Protein AF-A0A434UYD9-F1 (afdb_monomer)

Nearest PDB structures (foldseek):
  7bg0-assembly2_D  TM=5.985E-01  e=5.972E-02  Escherichia coli K-12
  5xpj-assembly2_B  TM=7.649E-01  e=5.458E-01  Pseudomonas bharatica CSV86
  1a7l-assembly1_A  TM=6.106E-01  e=3.979E-01  synthetic construct
  4b3n-assembly2_B  TM=6.228E-01  e=6.598E-01  Escherichia coli BL21
  5vaw-assembly1_A  TM=4.909E-01  e=5.458E-01  Escherichia coli

Radius of gyration: 17.02 Å; Cα contacts (8 Å, |Δi|>4): 155; chains: 1; bounding box: 36×31×44 Å

Solvent-accessible surface area (backbone atoms only — not comparable to full-atom values): 7542 Å² total; per-residue (Å²): 99,78,44,38,41,37,34,47,74,42,78,69,52,52,53,52,52,53,51,52,40,50,58,37,42,77,74,61,31,45,65,47,80,43,71,36,58,56,74,54,29,75,37,83,55,86,87,45,66,68,13,65,86,64,52,83,59,76,39,76,58,83,85,87,84,78,79,82,93,64,62,63,70,61,60,50,32,49,24,52,91,22,44,91,61,73,10,73,78,49,44,69,50,72,68,57,41,49,51,48,56,50,45,78,73,49,82,54,67,67,63,37,50,54,51,50,52,51,54,51,49,55,35,62,78,67,77,90

pLDDT: mean 94.61, std 3.65, range [83.19, 98.44]

Foldseek 3Di:
DEWEEEEAPDPVVVVVLVVVQVVCVVVPYHYDYYHDHPCLQCDDPPPRCNHLLNPPTRHYDDDDDDDDDQCLVVLVCCECVNLNHSNSVSHYDVVSVVLSVVLVVDDDPVVNVVSVVVSVVVCVVVVD

Secondary structure (DSSP, 8-state):
-EEEEEEES-HHHHHHHHHHHHHHHHTT-EEEEEEE-HHHHT---TT-TTSTTT--SSEE-------SS-THHHHHTTSGGGTTTT-TT----HHHHHHHHHHHH---HHHHHHHHHHHHHHHHHHT-

Mean predicted aligned error: 3.48 Å

Sequence (128 aa):
LKLTLVTTTNPVRNQFQAIIKQWWHDIGVEVELRSIDASVFFGSDPSNPETYSNFYADAQMWANYFSGSDPGAYAESYTCGQSHGSNTPRYCDTNYDALVTELGKTADIEKRGEIVKKLNTILMDSYA

Structure (mmCIF, N/CA/C/O backbone):
data_AF-A0A434UYD9-F1
#
_entry.id   AF-A0A434UYD9-F1
#
loop_
_atom_site.group_PDB
_atom_site.id
_atom_site.type_symbol
_atom_site.label_atom_id
_atom_site.label_alt_id
_atom_site.label_comp_id
_atom_site.label_asym_id
_atom_site.label_entity_id
_atom_site.label_seq_id
_atom_site.pdbx_PDB_ins_code
_atom_site.Cartn_x
_atom_site.Cartn_y
_atom_site.Cartn_z
_atom_site.occupancy
_atom_site.B_iso_or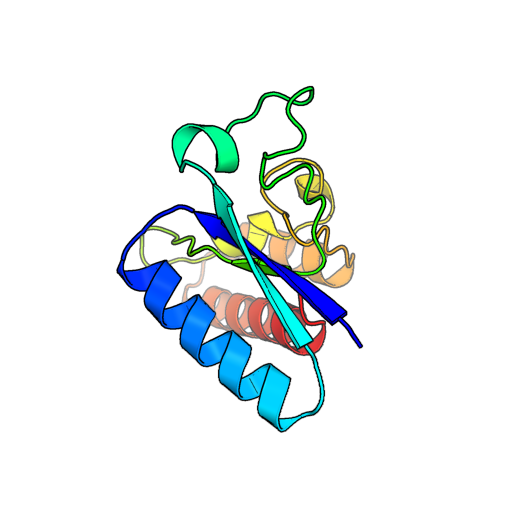_equiv
_atom_site.auth_seq_id
_atom_site.auth_comp_id
_atom_site.auth_asym_id
_atom_site.auth_atom_id
_atom_site.pdbx_PDB_model_num
ATOM 1 N N . LEU A 1 1 ? -10.879 -10.616 18.319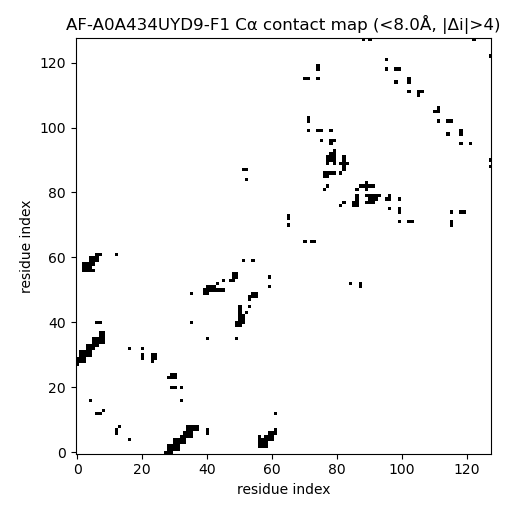 1.00 94.19 1 LEU A N 1
ATOM 2 C CA . LEU A 1 1 ? -9.805 -9.697 17.872 1.00 94.19 1 LEU A CA 1
ATOM 3 C C . LEU A 1 1 ? -10.417 -8.308 17.756 1.00 94.19 1 LEU A C 1
ATOM 5 O O . LEU A 1 1 ? -11.539 -8.237 17.269 1.00 94.19 1 LEU A O 1
ATOM 9 N N . LYS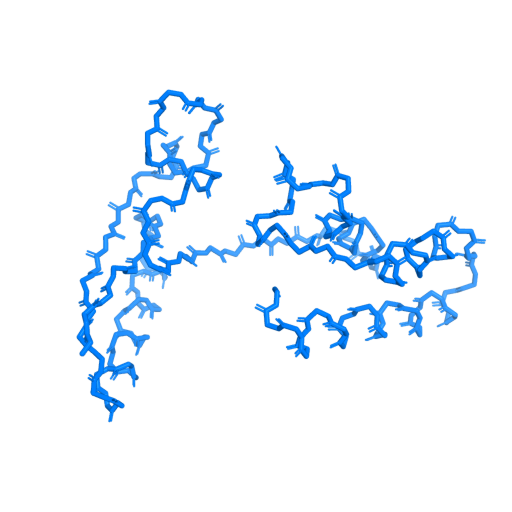 A 1 2 ? -9.736 -7.249 18.206 1.00 96.75 2 LYS A N 1
ATOM 10 C CA . LYS A 1 2 ? -10.183 -5.858 18.031 1.00 96.75 2 LYS A CA 1
ATOM 11 C C . LYS A 1 2 ? -9.086 -5.070 17.314 1.00 96.75 2 LYS A C 1
ATOM 13 O O . LYS A 1 2 ? -7.941 -5.171 17.738 1.00 96.75 2 LYS A O 1
ATOM 18 N N . LEU A 1 3 ? -9.443 -4.337 16.258 1.00 97.69 3 LEU A N 1
ATOM 19 C CA . LEU A 1 3 ? -8.531 -3.553 15.418 1.00 97.69 3 LEU A CA 1
ATOM 20 C C . LEU A 1 3 ? -8.983 -2.092 15.312 1.00 97.69 3 LEU A C 1
ATOM 22 O O . LEU A 1 3 ? -10.178 -1.797 15.349 1.00 97.69 3 LEU A O 1
ATOM 26 N N . THR A 1 4 ? -8.032 -1.192 15.095 1.00 97.69 4 THR A N 1
ATOM 27 C CA . THR A 1 4 ? -8.259 0.213 14.746 1.00 97.69 4 THR A CA 1
ATOM 28 C C . THR A 1 4 ? -8.027 0.422 13.255 1.00 97.69 4 THR A C 1
ATOM 30 O O . THR A 1 4 ? -6.921 0.204 12.761 1.00 97.69 4 THR A O 1
ATOM 33 N N . LEU A 1 5 ? -9.053 0.893 12.543 1.00 97.69 5 LEU A N 1
ATOM 34 C CA . LEU A 1 5 ? -8.971 1.286 11.137 1.00 97.69 5 LEU A CA 1
ATOM 35 C C . LEU A 1 5 ? -8.972 2.811 11.029 1.00 97.69 5 LEU A C 1
ATOM 37 O O . LEU A 1 5 ? -9.968 3.461 11.357 1.00 97.69 5 LEU A O 1
ATOM 41 N N . VAL A 1 6 ? -7.876 3.380 10.528 1.00 97.25 6 VAL A N 1
ATOM 42 C CA . VAL A 1 6 ? -7.701 4.830 10.398 1.00 97.25 6 VAL A CA 1
ATOM 43 C C . VAL A 1 6 ? -7.780 5.310 8.946 1.00 97.25 6 VAL A C 1
ATOM 45 O O . VAL A 1 6 ? -7.288 4.670 8.018 1.00 97.25 6 VAL A O 1
ATOM 48 N N . THR A 1 7 ? -8.413 6.460 8.728 1.00 96.75 7 THR A N 1
ATOM 49 C CA . THR A 1 7 ? -8.382 7.180 7.447 1.00 96.75 7 THR A CA 1
ATOM 50 C C . THR A 1 7 ? -8.583 8.680 7.666 1.00 96.75 7 THR A C 1
ATOM 52 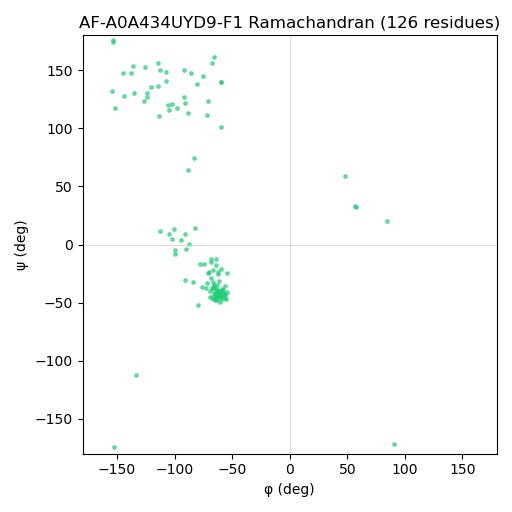O O . THR A 1 7 ? -8.659 9.153 8.798 1.00 96.75 7 THR A O 1
ATOM 55 N N . THR A 1 8 ? -8.691 9.442 6.583 1.00 96.88 8 THR A N 1
ATOM 56 C CA . THR A 1 8 ? -9.027 10.865 6.629 1.00 96.88 8 THR A CA 1
ATOM 57 C C . THR A 1 8 ? -10.530 11.102 6.658 1.00 96.88 8 THR A C 1
ATOM 59 O O . THR A 1 8 ? -11.266 10.412 5.952 1.00 96.88 8 THR A O 1
ATOM 62 N N . THR A 1 9 ? -10.979 12.165 7.318 1.00 94.31 9 THR A N 1
ATOM 63 C CA . THR A 1 9 ? -12.374 12.624 7.260 1.00 94.31 9 THR A CA 1
ATOM 64 C C . THR A 1 9 ? -12.784 12.973 5.823 1.00 94.31 9 THR A C 1
ATOM 66 O O . THR A 1 9 ? -12.442 14.028 5.294 1.00 94.31 9 THR A O 1
ATOM 69 N N . ASN A 1 10 ? -13.515 12.070 5.164 1.00 93.94 10 ASN A N 1
ATOM 70 C CA . ASN A 1 10 ? -14.011 12.233 3.797 1.00 93.94 10 ASN A CA 1
ATOM 71 C C . ASN A 1 10 ? -15.275 11.370 3.606 1.00 93.94 10 ASN A C 1
ATOM 73 O O . ASN A 1 10 ? -15.229 10.186 3.942 1.00 93.94 10 ASN A O 1
ATOM 77 N N . PRO A 1 11 ? -16.379 11.892 3.033 1.00 94.56 11 PRO A N 1
ATOM 78 C CA . PRO A 1 11 ? -17.636 11.143 2.930 1.00 94.56 11 PRO A CA 1
ATOM 79 C C . PRO A 1 11 ? -17.510 9.776 2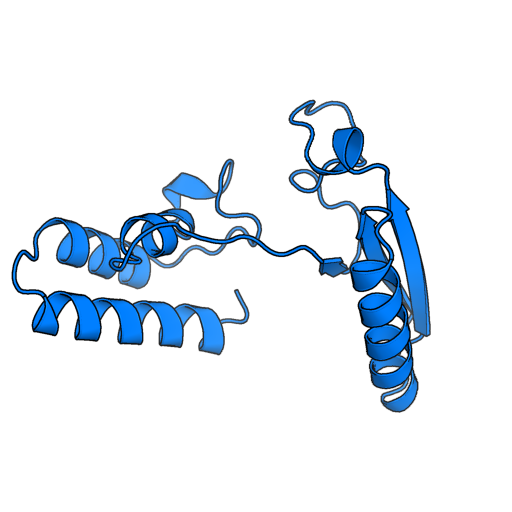.246 1.00 94.56 11 PRO A C 1
ATOM 81 O O . PRO A 1 11 ? -18.086 8.801 2.719 1.00 94.56 11 PRO A O 1
ATOM 84 N N . VAL A 1 12 ? -16.719 9.688 1.173 1.00 95.25 12 VAL A N 1
ATOM 85 C CA . VAL A 1 12 ? -16.489 8.437 0.437 1.00 95.25 12 VAL A CA 1
ATOM 86 C C . 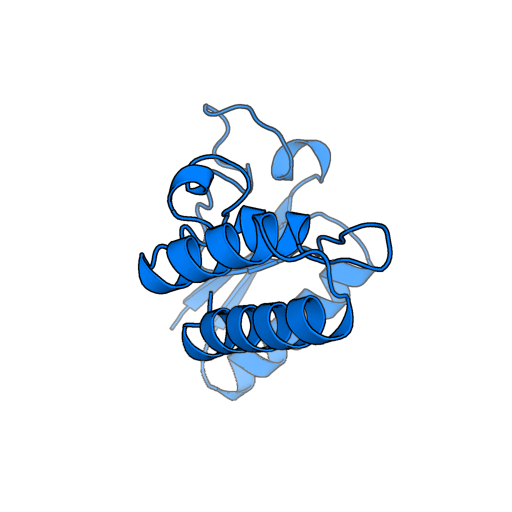VAL A 1 12 ? -15.700 7.456 1.303 1.00 95.25 12 VAL A C 1
ATOM 88 O O . VAL A 1 12 ? -16.080 6.297 1.436 1.00 95.25 12 VAL A O 1
ATO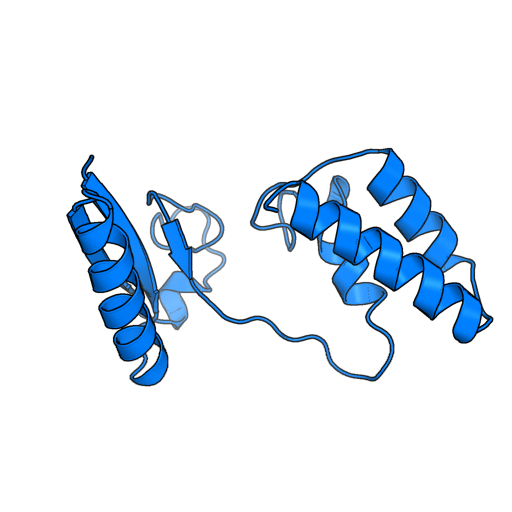M 91 N N . ARG A 1 13 ? -14.635 7.916 1.968 1.00 95.50 13 ARG A N 1
ATOM 92 C CA . ARG A 1 13 ? -13.820 7.058 2.845 1.00 95.50 13 ARG A CA 1
ATOM 93 C C . ARG A 1 13 ? -14.590 6.568 4.069 1.00 95.50 13 ARG A C 1
ATOM 95 O O . ARG A 1 13 ? -14.438 5.414 4.452 1.00 95.50 13 ARG A O 1
ATOM 102 N N . ASN A 1 14 ? -15.469 7.395 4.625 1.00 93.94 14 ASN A N 1
ATOM 103 C CA . ASN A 1 14 ? -16.335 7.001 5.734 1.00 93.94 14 ASN A CA 1
ATOM 104 C C . ASN A 1 14 ? -17.292 5.868 5.318 1.00 93.94 14 ASN A C 1
ATOM 106 O O . ASN A 1 14 ? -17.517 4.940 6.094 1.00 93.94 14 ASN A O 1
ATOM 110 N N . GLN A 1 15 ? -17.816 5.903 4.084 1.00 96.25 15 GLN A N 1
ATOM 111 C CA . GLN A 1 15 ? -18.630 4.809 3.539 1.00 96.25 15 GLN A CA 1
ATOM 112 C C . GLN A 1 15 ? -17.817 3.516 3.397 1.00 96.25 15 GLN A C 1
ATOM 114 O O . GLN A 1 15 ? -18.270 2.464 3.846 1.00 96.25 15 GLN A O 1
ATOM 119 N N . PHE A 1 16 ? -16.599 3.588 2.848 1.00 96.12 16 PHE A N 1
ATOM 120 C CA . PHE A 1 16 ? -15.711 2.422 2.766 1.00 96.12 16 PHE A CA 1
ATOM 121 C C . PHE A 1 16 ? -15.369 1.853 4.148 1.00 96.12 16 PHE A C 1
ATOM 123 O O . PHE A 1 16 ? -15.478 0.646 4.344 1.00 96.12 16 PHE A O 1
ATOM 130 N N . GLN A 1 17 ? -15.031 2.696 5.129 1.00 95.81 17 GLN A N 1
ATOM 131 C CA . GLN A 1 17 ? -14.756 2.254 6.499 1.00 95.81 17 GLN A CA 1
ATOM 132 C C . GLN A 1 17 ? -15.943 1.518 7.133 1.00 95.81 17 GLN A C 1
ATOM 134 O O . GLN A 1 17 ? -15.739 0.513 7.812 1.00 95.81 17 GLN A O 1
ATOM 139 N N . ALA A 1 18 ? -17.176 1.981 6.903 1.00 96.38 18 ALA A N 1
ATOM 140 C CA . ALA A 1 18 ? -18.372 1.311 7.409 1.00 96.38 18 ALA A CA 1
ATOM 141 C C . ALA A 1 18 ? -18.560 -0.085 6.788 1.00 96.38 18 ALA A C 1
ATOM 143 O O . ALA A 1 18 ? -18.848 -1.040 7.508 1.00 96.38 18 ALA A O 1
ATOM 144 N N . ILE A 1 19 ? -18.343 -0.212 5.475 1.00 97.75 19 ILE A N 1
ATOM 145 C CA . ILE A 1 19 ? -18.439 -1.492 4.759 1.00 97.75 19 ILE A CA 1
ATOM 146 C C . ILE A 1 19 ? -17.336 -2.457 5.216 1.00 97.75 19 ILE A C 1
ATOM 148 O O . ILE A 1 19 ? -17.629 -3.600 5.554 1.00 97.75 19 ILE A O 1
ATOM 152 N N . ILE A 1 20 ? -16.085 -1.992 5.301 1.00 97.50 20 ILE A N 1
ATOM 153 C CA . ILE A 1 20 ? -14.951 -2.801 5.778 1.00 97.50 20 ILE A CA 1
ATOM 154 C C . ILE A 1 20 ? -15.197 -3.275 7.213 1.00 97.50 20 ILE A C 1
ATOM 156 O O . ILE A 1 20 ? -14.991 -4.448 7.516 1.00 97.50 20 ILE A O 1
ATOM 160 N N . LYS A 1 21 ? -15.702 -2.394 8.088 1.00 97.88 21 LYS A N 1
ATOM 161 C CA . LYS A 1 21 ? -16.085 -2.759 9.456 1.00 97.88 21 LYS A CA 1
ATOM 162 C C . LYS A 1 21 ? -17.138 -3.863 9.485 1.00 97.88 21 LYS A C 1
ATOM 164 O O . LYS A 1 21 ? -17.007 -4.773 10.298 1.00 97.88 21 LYS A O 1
ATOM 169 N N . GLN A 1 22 ? -18.151 -3.800 8.621 1.00 98.19 22 GLN A N 1
ATOM 170 C CA . GLN A 1 22 ? -19.154 -4.861 8.528 1.00 98.19 22 GLN A CA 1
ATOM 171 C C . GLN A 1 22 ? -18.526 -6.187 8.079 1.00 98.19 22 GLN A C 1
ATOM 173 O O . GLN A 1 22 ? -18.733 -7.201 8.735 1.00 98.19 22 GLN A O 1
ATOM 178 N N . TRP A 1 23 ? -17.704 -6.184 7.025 1.00 98.38 23 TRP A N 1
ATOM 179 C CA . TRP A 1 23 ? -17.044 -7.403 6.539 1.00 98.38 23 TRP A CA 1
ATOM 180 C C . TRP A 1 23 ? -16.122 -8.037 7.579 1.00 98.38 23 TRP A C 1
ATOM 182 O O . TRP A 1 23 ? -16.106 -9.254 7.737 1.00 98.38 23 TRP A O 1
ATOM 192 N N . TRP A 1 24 ? -15.366 -7.221 8.313 1.00 98.25 24 TRP A N 1
ATOM 193 C CA . TRP A 1 24 ? -14.518 -7.696 9.405 1.00 98.25 24 TRP A CA 1
ATOM 194 C C . TRP A 1 24 ? -15.340 -8.219 10.585 1.00 98.25 24 TRP A C 1
ATOM 196 O O . TRP A 1 24 ? -15.001 -9.261 11.145 1.00 98.25 24 TRP A O 1
ATOM 206 N N . HIS A 1 25 ? -16.465 -7.580 10.905 1.00 98.06 25 HIS A N 1
ATOM 207 C CA . HIS A 1 25 ? -17.400 -8.094 11.903 1.00 98.06 25 HIS A CA 1
ATOM 208 C C . HIS A 1 25 ? -17.956 -9.473 11.512 1.00 98.06 25 HIS A C 1
ATOM 210 O O . HIS A 1 25 ? -18.004 -10.366 12.359 1.00 98.06 25 HIS A O 1
ATOM 216 N N . ASP A 1 26 ? -18.310 -9.685 10.241 1.00 98.38 26 ASP A N 1
ATOM 217 C CA . ASP A 1 26 ? -18.853 -10.960 9.748 1.00 98.38 26 ASP A CA 1
ATOM 218 C C . ASP A 1 26 ? -17.865 -12.134 9.898 1.00 98.38 26 ASP A C 1
ATOM 220 O O . ASP A 1 26 ? -18.285 -13.285 10.016 1.00 98.38 26 ASP A O 1
ATOM 224 N N . ILE A 1 27 ? -16.557 -11.851 9.966 1.00 97.81 27 ILE A N 1
ATOM 225 C CA . ILE A 1 27 ? -15.498 -12.835 10.253 1.00 97.81 27 ILE A CA 1
ATOM 226 C C . ILE A 1 27 ? -14.995 -12.794 11.712 1.00 97.81 27 ILE A C 1
ATOM 228 O O . ILE A 1 27 ? -13.964 -13.387 12.030 1.00 97.81 27 ILE A O 1
ATOM 232 N N . GLY A 1 28 ? -15.707 -12.115 12.619 1.00 98.00 28 GLY A N 1
ATOM 233 C CA . GLY A 1 28 ? -15.416 -12.105 14.060 1.00 98.00 28 GLY A CA 1
ATOM 234 C C . GLY A 1 28 ? -14.356 -11.094 14.522 1.00 98.00 28 GLY A C 1
ATOM 235 O O . GLY A 1 28 ? -13.773 -11.256 15.601 1.00 98.00 28 GLY A O 1
ATOM 236 N N . VAL A 1 29 ? -14.086 -10.056 13.728 1.00 98.44 29 VAL A N 1
ATOM 237 C CA . VAL A 1 29 ? -13.148 -8.972 14.054 1.00 98.44 29 VAL A CA 1
ATOM 238 C C . VAL A 1 29 ? -13.915 -7.698 14.407 1.00 98.44 29 VAL A C 1
ATOM 240 O O . VAL A 1 29 ? -14.657 -7.145 13.600 1.00 98.44 29 VAL A O 1
ATOM 243 N N . GLU A 1 30 ? -13.718 -7.200 15.625 1.00 98.12 30 GLU A N 1
ATOM 244 C CA . GLU A 1 30 ? -14.273 -5.917 16.056 1.00 98.12 30 GLU A CA 1
ATOM 245 C C . GLU A 1 30 ? -13.405 -4.762 15.540 1.00 98.12 30 GLU A C 1
ATOM 247 O O . GLU A 1 30 ? -12.177 -4.833 15.597 1.00 98.12 30 GLU A O 1
ATOM 252 N N . VAL A 1 31 ? -14.031 -3.683 15.058 1.00 98.12 31 VAL A N 1
ATOM 253 C CA . VAL A 1 31 ? -13.318 -2.553 14.441 1.00 98.12 31 VAL A CA 1
ATOM 254 C C . VAL A 1 31 ? -13.700 -1.227 15.083 1.00 98.12 31 VAL A C 1
ATOM 256 O O . VAL A 1 31 ? -14.870 -0.820 15.087 1.00 98.12 31 VAL A O 1
ATOM 259 N N . GLU A 1 32 ? -12.689 -0.518 15.567 1.00 97.62 32 GLU A N 1
ATOM 260 C CA . GLU A 1 32 ? -12.757 0.884 15.950 1.00 97.62 32 GLU A CA 1
ATOM 261 C C . GLU A 1 32 ? -12.394 1.758 14.744 1.00 97.62 32 GLU A C 1
ATOM 263 O O . GLU A 1 32 ? -11.328 1.606 14.149 1.00 97.62 32 GLU A O 1
ATOM 268 N N . LEU A 1 33 ? -13.307 2.646 14.340 1.00 97.38 33 LEU A N 1
ATOM 269 C CA . LEU A 1 33 ? -13.079 3.559 13.220 1.00 97.38 33 LEU A CA 1
ATOM 270 C C . LEU A 1 33 ? -12.501 4.867 13.747 1.00 97.38 33 LEU A C 1
ATOM 272 O O . LEU A 1 33 ? -13.101 5.497 14.617 1.00 97.38 33 LEU A O 1
ATOM 276 N N . ARG A 1 34 ? -11.375 5.293 13.176 1.00 96.12 34 ARG A N 1
ATOM 277 C CA . ARG A 1 34 ? -10.749 6.583 13.468 1.00 96.12 34 ARG A CA 1
ATOM 278 C C . ARG A 1 34 ? -10.648 7.419 12.196 1.00 96.12 34 ARG A C 1
ATOM 280 O O . ARG A 1 34 ? -10.250 6.916 11.142 1.00 96.12 34 ARG A O 1
ATOM 287 N N . SER A 1 35 ? -10.987 8.699 12.307 1.00 95.19 35 SER A N 1
ATOM 288 C CA . SER A 1 35 ? -10.903 9.665 11.210 1.00 95.19 35 SER A CA 1
ATOM 289 C C . SER A 1 35 ? -10.047 10.853 11.631 1.00 95.19 35 SER A C 1
ATOM 291 O O . SER A 1 35 ? -10.293 11.458 12.672 1.00 95.19 35 SER A O 1
ATOM 293 N N . ILE A 1 36 ? -9.044 11.170 10.820 1.00 96.50 36 ILE A N 1
ATOM 294 C CA . ILE A 1 36 ? -8.069 12.239 11.055 1.00 96.50 36 ILE A CA 1
ATOM 295 C C . ILE A 1 36 ? -8.284 13.330 10.000 1.00 96.50 36 ILE A C 1
ATOM 297 O O . ILE A 1 36 ? -8.732 13.055 8.884 1.00 96.50 36 ILE A O 1
ATOM 301 N N . ASP A 1 37 ? -7.995 14.586 10.327 1.00 96.31 37 ASP A N 1
ATOM 302 C CA . ASP A 1 37 ? -7.978 15.639 9.313 1.00 96.31 37 ASP A CA 1
ATOM 303 C C . ASP A 1 37 ? -6.946 15.327 8.211 1.00 96.31 37 ASP A C 1
ATOM 305 O O . ASP A 1 37 ? -5.848 14.846 8.488 1.00 96.31 37 ASP A O 1
ATOM 309 N N . ALA A 1 38 ? -7.282 15.597 6.948 1.00 95.56 38 ALA A N 1
ATOM 310 C CA . ALA A 1 38 ? -6.411 15.239 5.830 1.00 95.56 38 ALA A CA 1
ATOM 311 C C . ALA A 1 38 ? -5.057 15.970 5.864 1.00 95.56 38 ALA A C 1
ATOM 313 O O . ALA A 1 38 ? -4.048 15.374 5.489 1.00 95.56 38 ALA A O 1
ATOM 314 N N . SER A 1 39 ? -5.018 17.224 6.333 1.00 95.19 39 SER A N 1
ATOM 315 C CA . SER A 1 39 ? -3.772 17.996 6.437 1.00 95.19 39 SER A CA 1
ATOM 316 C C . SER A 1 39 ? -2.831 17.443 7.508 1.00 95.19 39 SER A C 1
ATOM 318 O O . SER A 1 39 ? -1.614 17.534 7.366 1.00 95.19 39 SER A O 1
ATOM 320 N N . VAL A 1 40 ? -3.393 16.812 8.543 1.00 96.19 40 VAL A N 1
ATOM 321 C CA . VAL A 1 40 ? -2.638 16.124 9.593 1.00 96.19 40 VAL A CA 1
ATOM 322 C C . VAL A 1 40 ? -2.188 14.748 9.110 1.00 96.19 40 VAL A C 1
ATOM 324 O O . VAL A 1 40 ? -1.000 14.441 9.158 1.00 96.19 40 VAL A O 1
ATOM 327 N N . PHE A 1 41 ? -3.117 13.940 8.590 1.00 95.69 41 PHE A N 1
ATOM 328 C CA . PHE A 1 41 ? -2.846 12.562 8.179 1.00 95.69 41 PHE A CA 1
ATOM 329 C C . PHE A 1 41 ? -1.770 12.474 7.094 1.00 95.69 41 PHE A C 1
ATOM 331 O O . PHE A 1 41 ? -0.893 11.624 7.181 1.00 95.69 41 PHE A O 1
ATOM 338 N N . PHE A 1 42 ? -1.805 13.364 6.096 1.00 93.94 42 PHE A N 1
ATOM 339 C CA . PHE A 1 42 ? -0.807 13.425 5.020 1.00 93.94 42 PHE A CA 1
ATOM 340 C C . PHE A 1 42 ? 0.370 14.365 5.319 1.00 93.94 42 PHE A C 1
ATOM 342 O O . PHE A 1 42 ? 1.180 14.640 4.434 1.00 93.94 42 PHE A O 1
ATOM 349 N N . GLY A 1 43 ? 0.464 14.874 6.549 1.00 93.19 43 GLY A N 1
ATOM 350 C CA . GLY A 1 43 ? 1.585 15.692 6.987 1.00 93.19 43 GLY A CA 1
ATOM 351 C C . GLY A 1 43 ? 2.897 14.905 7.039 1.00 93.19 43 GLY A C 1
ATOM 352 O O . GLY A 1 43 ? 2.914 13.676 7.094 1.00 93.19 43 GLY A O 1
ATOM 353 N N . SER A 1 44 ? 4.011 15.635 7.048 1.00 89.94 44 SER A N 1
ATOM 354 C CA . SER A 1 44 ? 5.368 15.078 7.109 1.00 89.94 44 SER A CA 1
ATOM 355 C C . SER A 1 44 ? 6.092 15.390 8.421 1.00 89.94 44 SER A C 1
ATOM 357 O O . SER A 1 44 ? 7.308 15.239 8.492 1.00 89.94 44 SER A O 1
ATOM 359 N N . ASP A 1 45 ? 5.378 15.892 9.434 1.00 90.62 45 ASP A N 1
ATOM 360 C CA . ASP A 1 45 ? 5.953 16.175 10.749 1.00 90.62 45 ASP A CA 1
ATOM 361 C C . ASP A 1 45 ? 6.248 14.851 11.477 1.00 90.62 45 ASP A C 1
ATOM 363 O O . ASP A 1 45 ? 5.307 14.153 11.867 1.00 90.62 45 ASP A O 1
ATOM 367 N N . PRO A 1 46 ? 7.530 14.490 11.688 1.00 87.12 46 PRO A N 1
ATOM 368 C CA . PRO A 1 46 ? 7.888 13.227 12.324 1.00 87.12 46 PRO A CA 1
ATOM 369 C C . PRO A 1 46 ? 7.466 13.172 13.797 1.00 87.12 46 PRO A C 1
ATOM 371 O O . PRO A 1 46 ? 7.308 12.080 14.340 1.00 87.12 46 PRO A O 1
ATOM 374 N N . SER A 1 47 ? 7.264 14.325 14.446 1.00 93.31 47 SER A N 1
ATOM 375 C CA . SER A 1 47 ? 6.821 14.395 15.841 1.00 93.31 47 SER A CA 1
ATOM 376 C C . SER A 1 47 ? 5.322 14.143 16.005 1.00 93.31 47 SER A C 1
ATOM 378 O O . SER A 1 47 ? 4.868 13.837 17.108 1.00 93.31 47 SER A O 1
ATOM 380 N N . ASN A 1 48 ? 4.552 14.236 14.916 1.00 93.19 48 ASN A N 1
ATOM 381 C CA . ASN A 1 48 ? 3.113 14.057 14.951 1.00 93.19 48 ASN A CA 1
ATOM 382 C C . ASN A 1 48 ? 2.735 12.573 14.763 1.00 93.19 48 ASN A C 1
ATOM 384 O O . ASN A 1 48 ? 2.917 12.026 13.670 1.00 93.19 48 ASN A O 1
ATOM 388 N N . PRO A 1 49 ? 2.164 11.906 15.784 1.00 92.94 49 PRO A N 1
ATOM 389 C CA . PRO A 1 49 ? 1.825 10.483 15.719 1.00 92.94 49 PRO A CA 1
ATOM 390 C C . PRO A 1 49 ? 0.686 10.156 14.741 1.00 92.94 49 PRO A C 1
ATOM 392 O O . PRO A 1 49 ? 0.506 8.996 14.383 1.00 92.94 49 PRO A O 1
ATOM 395 N N . GLU A 1 50 ? -0.076 11.156 14.298 1.00 94.38 50 GLU A N 1
ATOM 396 C CA . GLU A 1 50 ? -1.271 10.976 13.467 1.00 94.38 50 GLU A CA 1
ATOM 397 C C . GLU A 1 50 ? -0.964 10.935 11.956 1.00 94.38 50 GLU A C 1
ATOM 399 O O . GLU A 1 50 ? -1.882 10.794 11.145 1.00 94.38 50 GLU A O 1
ATOM 404 N N . THR A 1 51 ? 0.309 11.054 11.555 1.00 94.50 51 THR A N 1
ATOM 405 C CA . THR A 1 51 ? 0.719 10.963 10.144 1.00 94.50 51 THR A CA 1
ATOM 406 C C . THR A 1 51 ? 0.701 9.515 9.641 1.00 94.50 51 THR A C 1
ATOM 408 O O . THR A 1 51 ? 1.051 8.571 10.356 1.00 94.50 51 THR A O 1
ATOM 411 N N . TYR A 1 52 ? 0.345 9.328 8.368 1.00 92.94 52 TYR A N 1
ATOM 412 C CA . TYR A 1 52 ? 0.288 8.010 7.722 1.00 92.94 52 TYR A CA 1
ATOM 413 C C . TYR A 1 52 ? 1.649 7.293 7.666 1.00 92.94 52 TYR A C 1
ATOM 415 O O . TYR A 1 52 ? 1.701 6.064 7.629 1.00 92.94 52 TYR A O 1
ATOM 423 N N . SER A 1 53 ? 2.753 8.048 7.689 1.00 90.38 53 SER A N 1
ATOM 424 C CA . SER A 1 53 ? 4.114 7.504 7.730 1.00 90.38 53 SER A CA 1
ATOM 425 C C . SER A 1 53 ? 4.455 6.884 9.090 1.00 90.38 53 SER A C 1
ATOM 427 O O . SER A 1 53 ? 5.186 5.892 9.146 1.00 90.38 53 SER A O 1
ATOM 429 N N . ASN A 1 54 ? 3.916 7.438 10.185 1.00 91.56 54 ASN A N 1
ATOM 430 C CA . ASN A 1 54 ? 4.098 6.893 11.532 1.00 91.56 54 ASN A CA 1
ATOM 431 C C . ASN A 1 54 ? 3.225 5.649 11.768 1.00 91.56 54 ASN A C 1
ATOM 433 O O . ASN A 1 54 ? 3.693 4.701 12.393 1.00 91.56 54 ASN A O 1
ATOM 437 N N . PHE A 1 55 ? 2.006 5.622 11.213 1.00 91.94 55 PHE A N 1
ATOM 438 C CA . PHE A 1 55 ? 1.089 4.471 11.217 1.00 91.94 55 PHE A CA 1
ATOM 439 C C . PHE A 1 55 ? 0.908 3.809 12.603 1.00 91.94 55 PHE A C 1
ATOM 441 O O . PHE A 1 55 ? 1.134 2.617 12.791 1.00 91.94 55 PHE A O 1
ATOM 448 N N . TYR A 1 56 ? 0.442 4.577 13.590 1.00 92.81 56 TYR A N 1
ATOM 449 C CA . TYR A 1 56 ? 0.065 4.047 14.909 1.00 92.81 56 TYR A CA 1
ATOM 450 C C . TYR A 1 56 ? -1.405 3.598 14.945 1.00 92.81 56 TYR A C 1
ATOM 452 O O . TYR A 1 56 ? -2.242 4.188 15.630 1.00 92.81 56 TYR A O 1
ATOM 460 N N . ALA A 1 57 ? -1.731 2.586 14.143 1.00 95.19 57 ALA A N 1
ATOM 461 C CA . ALA A 1 57 ? -3.018 1.889 14.106 1.00 95.19 57 ALA A CA 1
ATOM 462 C C . ALA A 1 57 ? -2.804 0.459 13.578 1.00 95.19 57 ALA A C 1
ATOM 464 O O . ALA A 1 57 ? -1.707 0.125 13.141 1.00 95.19 57 ALA A O 1
ATOM 465 N N . ASP A 1 58 ? -3.843 -0.377 13.582 1.00 96.31 58 ASP A N 1
ATOM 466 C CA . ASP A 1 58 ? -3.740 -1.743 13.051 1.00 96.31 58 ASP A CA 1
ATOM 467 C C . ASP A 1 58 ? -3.937 -1.795 11.529 1.00 96.31 58 ASP A C 1
ATOM 469 O O . ASP A 1 58 ? -3.350 -2.626 10.840 1.00 96.31 58 ASP A O 1
ATOM 473 N N . ALA A 1 59 ? -4.767 -0.900 10.991 1.00 95.62 59 ALA A N 1
ATOM 474 C CA . ALA A 1 59 ? -5.014 -0.769 9.563 1.00 95.62 59 ALA A CA 1
ATOM 475 C C . ALA A 1 59 ? -5.225 0.695 9.176 1.00 95.62 59 ALA A C 1
ATOM 477 O O . ALA A 1 59 ? -5.789 1.484 9.937 1.00 95.62 59 ALA A O 1
ATOM 478 N N . GLN A 1 60 ? -4.816 1.054 7.962 1.00 95.12 60 GLN A N 1
ATOM 479 C CA . GLN A 1 60 ? -4.962 2.402 7.428 1.00 95.12 60 GLN A CA 1
ATOM 480 C C . GLN A 1 60 ? -5.407 2.387 5.965 1.00 95.12 60 GLN A C 1
ATOM 482 O O . GLN A 1 60 ? -5.069 1.473 5.221 1.00 95.12 60 GLN A O 1
ATOM 487 N N . MET A 1 61 ? -6.192 3.387 5.555 1.00 94.94 61 MET A N 1
ATOM 488 C CA . MET A 1 61 ? -6.785 3.440 4.214 1.00 94.94 61 MET A CA 1
ATOM 489 C C . MET A 1 61 ? -6.654 4.830 3.588 1.00 94.94 61 MET A C 1
ATOM 491 O O . MET A 1 61 ? -7.069 5.833 4.170 1.00 94.94 61 MET A O 1
ATOM 495 N N . TRP A 1 62 ? -6.167 4.889 2.354 1.00 93.81 62 TRP A N 1
ATOM 496 C CA . TRP A 1 62 ? -6.283 6.025 1.439 1.00 93.81 62 TRP A CA 1
ATOM 497 C C . TRP A 1 62 ? 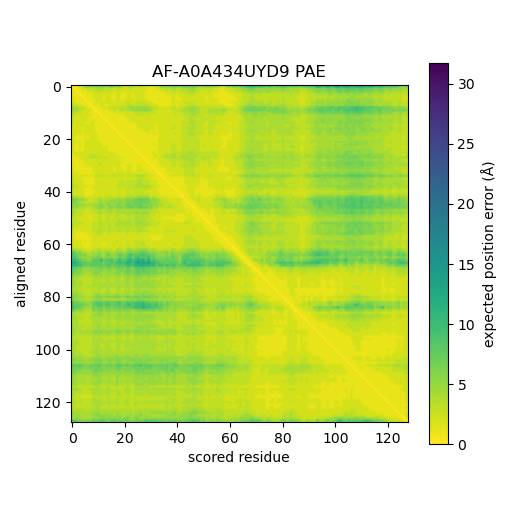-6.220 5.506 0.002 1.00 93.81 62 TRP A C 1
ATOM 499 O O . TRP A 1 62 ? -6.019 4.320 -0.231 1.00 93.81 62 TRP A O 1
ATOM 509 N N . ALA A 1 63 ? -6.402 6.408 -0.956 1.00 89.62 63 ALA A N 1
ATOM 510 C CA . ALA A 1 63 ? -6.120 6.136 -2.354 1.00 89.62 63 ALA A CA 1
ATOM 511 C C . ALA A 1 63 ? -4.956 7.022 -2.797 1.00 89.62 63 ALA A C 1
ATOM 513 O O . ALA A 1 63 ? -4.919 8.213 -2.475 1.00 89.62 63 ALA A O 1
ATOM 514 N N . ASN A 1 64 ? -4.029 6.430 -3.530 1.00 86.00 64 ASN A N 1
ATOM 515 C CA . ASN A 1 64 ? -2.991 7.089 -4.304 1.00 86.00 64 ASN A CA 1
ATOM 516 C C . ASN A 1 64 ? -3.248 6.816 -5.793 1.00 86.00 64 ASN A C 1
ATOM 518 O O . ASN A 1 64 ? -3.932 5.864 -6.162 1.00 86.00 64 ASN A O 1
ATOM 522 N N . TYR A 1 65 ? -2.734 7.686 -6.655 1.00 84.06 65 TYR A N 1
ATOM 523 C CA . TYR A 1 65 ? -2.799 7.506 -8.101 1.00 84.06 65 TYR A CA 1
ATOM 524 C C . TYR A 1 65 ? -1.443 7.859 -8.705 1.00 84.06 65 TYR A C 1
ATOM 526 O O . TYR A 1 65 ? -0.705 8.669 -8.142 1.00 84.06 65 TYR A O 1
ATOM 534 N N . PHE A 1 66 ? -1.132 7.275 -9.858 1.00 84.62 66 PHE A N 1
ATOM 535 C CA . PHE A 1 66 ? -0.064 7.758 -10.727 1.00 84.62 66 PHE A CA 1
ATOM 536 C C . PHE A 1 66 ? -0.680 8.408 -11.966 1.00 84.62 66 PHE A C 1
ATOM 538 O O . PHE A 1 66 ? -1.771 8.034 -12.402 1.00 84.62 66 PHE A O 1
ATOM 545 N N . SER A 1 67 ? -0.004 9.410 -12.518 1.00 84.25 67 SER A N 1
ATOM 546 C CA . SER A 1 67 ? -0.422 10.062 -13.757 1.00 84.25 67 SER A CA 1
ATOM 547 C C . SER A 1 67 ? 0.224 9.395 -14.976 1.00 84.25 67 SER A C 1
ATOM 549 O O . SER A 1 67 ? 1.340 8.885 -14.906 1.00 84.25 67 SER A O 1
ATOM 551 N N . GLY A 1 68 ? -0.467 9.434 -16.118 1.00 86.69 68 GLY A N 1
ATOM 552 C CA . GLY A 1 68 ? 0.043 8.912 -17.390 1.00 86.69 68 GLY A CA 1
ATOM 553 C C . GLY A 1 68 ? -0.292 7.441 -17.651 1.00 86.69 68 GLY A C 1
ATOM 554 O O . GLY A 1 68 ? -1.097 6.833 -16.952 1.00 86.69 68 GLY A O 1
ATOM 555 N N . SER A 1 69 ? 0.295 6.888 -18.715 1.00 86.06 69 SER A N 1
ATOM 556 C CA . SER A 1 69 ? 0.051 5.515 -19.186 1.00 86.06 69 SER A CA 1
ATOM 557 C C . SER A 1 69 ? 1.128 4.511 -18.767 1.00 86.06 69 SER A C 1
ATOM 559 O O . SER A 1 69 ? 0.961 3.317 -18.992 1.00 86.06 69 SER A O 1
ATOM 561 N N . ASP A 1 70 ? 2.231 4.983 -18.184 1.00 88.81 70 ASP A N 1
ATOM 562 C CA . ASP A 1 70 ? 3.368 4.161 -17.775 1.00 88.81 70 ASP A CA 1
ATOM 563 C C . ASP A 1 70 ? 3.495 4.159 -16.242 1.00 88.81 70 ASP A C 1
ATOM 565 O O . ASP A 1 70 ? 3.850 5.185 -15.657 1.00 88.81 70 ASP A O 1
ATOM 569 N N . PRO A 1 71 ? 3.219 3.030 -15.570 1.00 91.31 71 PRO A N 1
ATOM 570 C CA . PRO A 1 71 ? 3.268 2.936 -14.115 1.00 91.31 71 PRO A CA 1
ATOM 571 C C . PRO A 1 71 ? 4.685 2.712 -13.567 1.00 91.31 71 PRO A C 1
ATOM 573 O O . PRO A 1 71 ? 4.825 2.355 -12.402 1.00 91.31 71 PRO A O 1
ATOM 576 N N . GLY A 1 72 ? 5.751 2.903 -14.352 1.00 93.06 72 GLY A N 1
ATOM 577 C CA . GLY A 1 72 ? 7.121 2.652 -13.893 1.00 93.06 72 GLY A CA 1
ATOM 578 C C . GLY A 1 72 ? 7.506 3.422 -12.628 1.00 93.06 72 GLY A C 1
ATOM 579 O O . GLY A 1 72 ? 8.054 2.828 -11.704 1.00 93.06 72 GLY A O 1
ATOM 580 N N . ALA A 1 73 ? 7.129 4.701 -12.536 1.00 91.50 73 ALA A N 1
ATOM 581 C CA . ALA A 1 73 ? 7.351 5.502 -11.328 1.00 91.50 73 ALA A CA 1
ATOM 582 C C . ALA A 1 73 ? 6.521 5.005 -10.127 1.00 91.50 73 ALA A C 1
ATOM 584 O O . ALA A 1 73 ? 6.970 5.080 -8.987 1.00 91.50 73 ALA A O 1
ATOM 585 N N . TYR A 1 74 ? 5.321 4.469 -10.380 1.00 93.19 74 TYR A N 1
ATOM 586 C CA . TYR A 1 74 ? 4.502 3.843 -9.339 1.00 93.19 74 TYR A CA 1
ATOM 587 C C . TYR A 1 74 ? 5.129 2.538 -8.851 1.00 93.19 74 TYR A C 1
ATOM 589 O O . TYR A 1 74 ? 5.146 2.266 -7.662 1.00 93.19 74 TYR A O 1
ATOM 597 N N . ALA A 1 75 ? 5.694 1.729 -9.747 1.00 95.19 75 ALA A N 1
ATOM 598 C CA . ALA A 1 75 ? 6.396 0.520 -9.340 1.00 95.19 75 ALA A CA 1
ATOM 599 C C . ALA A 1 75 ? 7.664 0.845 -8.526 1.00 95.19 75 ALA A C 1
ATOM 601 O O . ALA A 1 75 ? 7.957 0.163 -7.542 1.00 95.19 75 ALA A O 1
ATOM 602 N N . GLU A 1 76 ? 8.385 1.911 -8.888 1.00 95.38 76 GLU A N 1
ATOM 603 C CA . GLU A 1 76 ? 9.585 2.369 -8.179 1.00 95.38 76 GLU A CA 1
ATOM 604 C C . GLU A 1 76 ? 9.307 2.777 -6.723 1.00 95.38 76 GLU A C 1
ATOM 606 O O . GLU A 1 76 ? 10.158 2.547 -5.858 1.00 95.38 76 GLU A O 1
ATOM 611 N N . SER A 1 77 ? 8.107 3.291 -6.415 1.00 94.06 77 SER A N 1
ATOM 612 C CA . SER A 1 77 ? 7.745 3.708 -5.051 1.00 94.06 77 SER A CA 1
ATOM 613 C C . SER A 1 77 ? 7.707 2.568 -4.032 1.00 94.06 77 SER A C 1
ATOM 615 O O . SER A 1 77 ? 7.662 2.837 -2.839 1.00 94.06 77 SER A O 1
ATOM 617 N N . TYR A 1 78 ? 7.739 1.311 -4.478 1.00 95.62 78 TYR A N 1
ATOM 618 C CA . TYR A 1 78 ? 7.746 0.124 -3.616 1.00 95.62 78 TYR A CA 1
ATOM 619 C C . TYR A 1 78 ? 9.131 -0.520 -3.471 1.00 95.62 78 TYR A C 1
ATOM 621 O O . TYR A 1 78 ? 9.256 -1.565 -2.840 1.00 95.62 78 TYR A O 1
ATOM 629 N N . THR A 1 79 ? 10.184 0.084 -4.029 1.00 97.38 79 THR A N 1
ATOM 630 C CA . THR A 1 79 ? 11.549 -0.439 -3.859 1.00 97.38 79 THR A CA 1
ATOM 631 C C . THR A 1 79 ? 12.038 -0.311 -2.413 1.00 97.38 79 THR A C 1
ATOM 633 O O . THR A 1 79 ? 11.582 0.558 -1.656 1.00 97.38 79 THR A O 1
ATOM 636 N N . CYS A 1 80 ? 13.008 -1.139 -2.010 1.00 96.62 80 CYS A N 1
ATOM 637 C CA . CYS A 1 80 ? 13.554 -1.132 -0.644 1.00 96.62 80 CYS A CA 1
ATOM 638 C C . CYS A 1 80 ? 14.095 0.252 -0.227 1.00 96.62 80 CYS A C 1
ATOM 640 O O . CYS A 1 80 ? 13.949 0.683 0.925 1.00 96.62 80 CYS A O 1
ATOM 642 N N . GLY A 1 81 ? 14.691 0.982 -1.179 1.00 96.06 81 GLY A N 1
ATOM 643 C CA . GLY A 1 81 ? 15.226 2.331 -0.970 1.00 96.06 81 GLY A CA 1
ATOM 644 C C . GLY A 1 81 ? 14.165 3.383 -0.623 1.00 96.06 81 GLY A C 1
ATOM 645 O O . GLY A 1 81 ? 14.502 4.430 -0.076 1.00 96.06 81 GLY A O 1
ATOM 646 N N . GLN A 1 82 ? 12.887 3.098 -0.882 1.00 94.19 82 GLN A N 1
ATOM 647 C CA . GLN A 1 82 ? 11.762 4.002 -0.628 1.00 94.19 82 GLN A CA 1
ATOM 648 C C . GLN A 1 82 ? 11.075 3.764 0.728 1.00 94.19 82 GLN A C 1
ATOM 650 O O . GLN A 1 82 ? 10.098 4.443 1.036 1.00 94.19 82 GLN A O 1
ATOM 655 N N . SER A 1 83 ? 11.587 2.848 1.562 1.00 87.50 83 SER A N 1
ATOM 656 C CA . SER A 1 83 ? 11.026 2.445 2.875 1.00 87.50 83 SER A CA 1
ATOM 657 C C . SER A 1 83 ? 10.776 3.579 3.880 1.00 87.50 83 SER A C 1
ATOM 659 O O . SER A 1 83 ? 9.934 3.443 4.765 1.00 87.50 83 SER A O 1
ATOM 661 N N . HIS A 1 84 ? 11.494 4.698 3.755 1.00 83.19 84 HIS A N 1
ATOM 662 C CA . HIS A 1 84 ? 11.328 5.894 4.595 1.00 83.19 84 HIS A CA 1
ATOM 663 C C . HIS A 1 84 ? 10.603 7.039 3.869 1.00 83.19 84 HIS A C 1
ATOM 665 O O . HIS A 1 84 ? 10.573 8.167 4.357 1.00 83.19 84 HIS A O 1
ATOM 671 N N . GLY A 1 85 ? 10.057 6.766 2.686 1.00 86.69 85 GLY A N 1
ATOM 672 C CA . GLY A 1 85 ? 9.373 7.730 1.839 1.00 86.69 85 GLY A CA 1
ATOM 673 C C . GLY A 1 85 ? 8.062 7.161 1.319 1.00 86.69 85 GLY A C 1
ATOM 674 O O . GLY A 1 85 ? 7.114 6.962 2.073 1.00 86.69 85 GLY A O 1
ATOM 675 N N . SER A 1 86 ? 8.003 6.930 0.010 1.00 88.19 86 SER A N 1
ATOM 676 C CA . SER A 1 86 ? 6.770 6.559 -0.690 1.00 88.19 86 SER A CA 1
ATOM 677 C C . SER A 1 86 ? 6.313 5.111 -0.453 1.00 88.19 86 SER A C 1
ATOM 679 O O . SER A 1 86 ? 5.136 4.809 -0.650 1.00 88.19 86 SER A O 1
ATOM 681 N N . ASN A 1 87 ? 7.194 4.236 0.041 1.00 92.38 87 ASN A N 1
ATOM 682 C CA . ASN A 1 87 ? 6.882 2.841 0.345 1.00 92.38 87 ASN A CA 1
ATOM 683 C C . ASN A 1 87 ? 6.235 2.716 1.730 1.00 92.38 87 ASN A C 1
ATOM 685 O O . ASN A 1 87 ? 6.863 2.295 2.704 1.00 92.38 87 ASN A O 1
ATOM 689 N N . THR A 1 88 ? 4.968 3.111 1.827 1.00 90.06 88 THR A N 1
ATOM 690 C CA . THR A 1 88 ? 4.222 3.080 3.094 1.00 90.06 88 THR A CA 1
ATOM 691 C C . THR A 1 88 ? 4.132 1.687 3.741 1.00 90.06 88 THR A C 1
ATOM 693 O O . THR A 1 88 ? 4.285 1.608 4.962 1.00 90.06 88 THR A O 1
ATOM 696 N N . PRO A 1 89 ? 3.941 0.585 2.986 1.00 90.94 89 PRO A N 1
ATOM 697 C CA . PRO A 1 89 ? 3.958 -0.774 3.541 1.00 90.94 89 PRO A CA 1
ATOM 698 C C . PRO A 1 89 ? 5.342 -1.228 4.022 1.00 90.94 89 PRO A C 1
ATOM 700 O O . PRO A 1 89 ? 5.448 -2.240 4.711 1.00 90.94 89 PRO A O 1
ATOM 703 N N . ARG A 1 90 ? 6.408 -0.489 3.676 1.00 92.38 90 ARG A N 1
ATOM 704 C CA . ARG A 1 90 ? 7.814 -0.855 3.914 1.00 92.38 90 ARG A CA 1
ATOM 705 C C . ARG A 1 90 ? 8.183 -2.204 3.289 1.00 92.38 90 ARG A C 1
ATOM 707 O O . ARG A 1 90 ? 9.016 -2.934 3.827 1.00 92.38 90 ARG A O 1
ATOM 714 N N . TYR A 1 91 ? 7.573 -2.521 2.149 1.00 95.31 91 TYR A N 1
ATOM 715 C CA . TYR A 1 91 ? 7.887 -3.716 1.375 1.00 95.31 91 TYR A CA 1
ATOM 716 C C . TYR A 1 91 ? 9.358 -3.707 0.948 1.00 95.31 91 TYR A C 1
ATOM 718 O O . TYR A 1 91 ? 9.896 -2.663 0.584 1.00 95.31 91 TYR A O 1
ATOM 726 N N . CYS A 1 92 ? 10.034 -4.850 0.994 1.00 96.38 92 CYS A N 1
ATOM 727 C CA . CYS A 1 92 ? 11.399 -4.941 0.498 1.00 96.38 92 CYS A CA 1
ATOM 728 C C . CYS A 1 92 ? 11.709 -6.352 0.010 1.00 96.38 92 CYS A C 1
ATOM 730 O O . CYS A 1 92 ? 11.718 -7.304 0.789 1.00 96.38 92 CYS A O 1
ATOM 732 N N . ASP A 1 93 ? 12.006 -6.454 -1.282 1.00 96.94 93 ASP A N 1
ATOM 733 C CA . ASP A 1 93 ? 12.460 -7.669 -1.944 1.00 96.94 93 ASP A CA 1
ATOM 734 C C . ASP A 1 93 ? 13.484 -7.290 -3.022 1.00 96.94 93 ASP A C 1
ATOM 736 O O . ASP A 1 93 ? 13.243 -6.431 -3.874 1.00 96.94 93 ASP A O 1
ATOM 740 N N . THR A 1 94 ? 14.651 -7.928 -2.996 1.00 97.19 94 THR A N 1
ATOM 741 C CA . THR A 1 94 ? 15.747 -7.600 -3.917 1.00 97.19 94 THR A CA 1
ATOM 742 C C . THR A 1 94 ? 15.471 -8.027 -5.361 1.00 97.19 94 THR A C 1
ATOM 744 O O . THR A 1 94 ? 16.021 -7.424 -6.284 1.00 97.19 94 THR A O 1
ATOM 747 N N . ASN A 1 95 ? 14.613 -9.027 -5.589 1.00 97.19 95 ASN A N 1
ATOM 748 C CA . ASN A 1 95 ? 14.162 -9.412 -6.927 1.00 97.19 95 ASN A CA 1
ATOM 749 C C . ASN A 1 95 ? 13.181 -8.378 -7.491 1.00 97.19 95 ASN A C 1
ATOM 751 O O . ASN A 1 95 ? 13.242 -8.073 -8.683 1.00 97.19 95 ASN A O 1
ATOM 755 N N . TYR A 1 96 ? 12.315 -7.807 -6.647 1.00 98.19 96 TYR A N 1
ATOM 756 C CA . TYR A 1 96 ? 11.457 -6.686 -7.037 1.00 98.19 96 TYR A CA 1
ATOM 757 C C . TYR A 1 96 ? 12.301 -5.478 -7.471 1.00 98.19 96 TYR A C 1
ATOM 759 O O . TYR A 1 96 ? 12.127 -4.971 -8.581 1.00 98.19 96 TYR A O 1
ATOM 767 N N . ASP A 1 97 ? 13.289 -5.079 -6.664 1.00 98.38 97 ASP A N 1
ATOM 768 C CA . ASP A 1 97 ? 14.209 -3.977 -6.989 1.00 98.38 97 ASP A CA 1
ATOM 769 C C . ASP A 1 97 ? 14.993 -4.232 -8.295 1.00 98.38 97 ASP A C 1
ATOM 771 O O . ASP A 1 97 ? 15.201 -3.319 -9.106 1.00 98.38 97 ASP A O 1
ATOM 775 N N . ALA A 1 98 ? 15.401 -5.482 -8.546 1.00 98.44 98 ALA A N 1
ATOM 776 C CA . ALA A 1 98 ? 16.070 -5.869 -9.787 1.00 98.44 98 ALA A CA 1
ATOM 777 C C . ALA A 1 98 ? 15.154 -5.711 -11.014 1.00 98.44 98 ALA A C 1
ATOM 779 O O . ALA A 1 98 ? 15.587 -5.173 -12.037 1.00 98.44 98 ALA A O 1
ATOM 780 N N . LEU A 1 99 ? 13.884 -6.110 -10.903 1.00 98.31 99 LEU A N 1
ATOM 781 C CA . LEU A 1 99 ? 12.887 -5.936 -11.963 1.00 98.31 99 LEU A CA 1
ATOM 782 C C . LEU A 1 99 ? 12.550 -4.458 -12.207 1.00 98.31 99 LEU A C 1
ATOM 784 O O . LEU A 1 99 ? 12.406 -4.054 -13.359 1.00 98.31 99 LEU A O 1
ATOM 788 N N . VAL A 1 100 ? 12.487 -3.624 -11.164 1.00 98.19 100 VAL A N 1
ATOM 789 C CA . VAL A 1 100 ? 12.343 -2.163 -11.322 1.00 98.19 100 VAL A CA 1
ATOM 790 C C . VAL A 1 100 ? 13.562 -1.571 -12.041 1.00 98.19 100 VAL A C 1
ATOM 792 O O . VAL A 1 100 ? 13.421 -0.741 -12.941 1.00 98.19 100 VAL A O 1
ATOM 795 N N . THR A 1 101 ? 14.768 -2.043 -11.721 1.00 98.25 101 THR A N 1
ATOM 796 C CA . THR A 1 101 ? 15.997 -1.625 -12.416 1.00 98.25 101 THR A CA 1
ATOM 797 C C . THR A 1 101 ? 15.987 -2.030 -13.895 1.00 98.25 101 THR A C 1
ATOM 799 O O . THR A 1 101 ? 16.429 -1.262 -14.754 1.00 98.25 101 THR A O 1
ATOM 802 N N . GLU A 1 102 ? 15.494 -3.229 -14.216 1.00 98.12 102 GLU A N 1
ATOM 803 C CA . GLU A 1 102 ? 15.296 -3.682 -15.597 1.00 98.12 102 GLU A CA 1
ATOM 804 C C . GLU A 1 102 ? 14.246 -2.828 -16.317 1.00 98.12 102 GLU A C 1
ATOM 806 O O . GLU A 1 102 ? 14.474 -2.387 -17.449 1.00 98.12 102 GLU A O 1
ATOM 811 N N . LEU A 1 103 ? 13.134 -2.520 -15.645 1.00 97.88 103 LEU A N 1
ATOM 812 C CA . LEU A 1 103 ? 12.097 -1.639 -16.166 1.00 97.88 103 LEU A CA 1
ATOM 813 C C . LEU A 1 103 ? 12.684 -0.277 -16.548 1.00 97.88 103 LEU A C 1
ATOM 815 O O . LEU A 1 103 ? 12.445 0.191 -17.656 1.00 97.88 103 LEU A O 1
ATOM 819 N N . GLY A 1 104 ? 13.518 0.330 -15.699 1.00 96.75 104 GLY A N 1
ATOM 820 C CA . GLY A 1 104 ? 14.180 1.610 -15.989 1.00 96.75 104 GLY A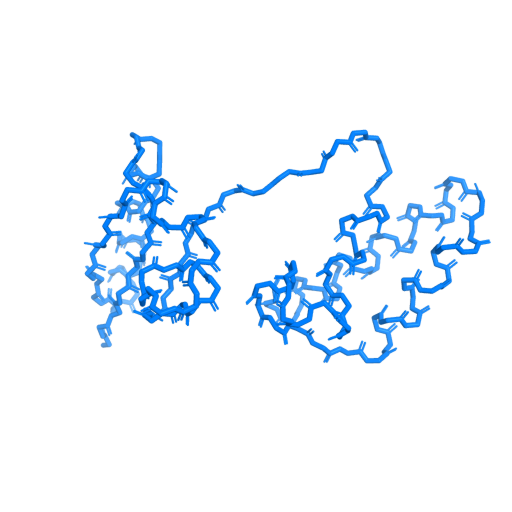 CA 1
ATOM 821 C C . GLY A 1 104 ? 15.089 1.598 -17.230 1.00 96.75 104 GLY A C 1
ATOM 822 O O . GLY A 1 104 ? 15.346 2.647 -17.817 1.00 96.75 104 GLY A O 1
ATOM 823 N N . LYS A 1 105 ? 15.545 0.418 -17.670 1.00 97.31 105 LYS A N 1
ATOM 824 C CA . LYS A 1 105 ? 16.393 0.227 -18.863 1.00 97.31 105 LYS A CA 1
ATOM 825 C C . LYS A 1 105 ? 15.609 -0.225 -20.100 1.00 97.31 105 LYS A C 1
ATOM 827 O O . LYS A 1 105 ? 16.186 -0.342 -21.181 1.00 97.31 105 LYS A O 1
ATOM 832 N N . THR A 1 106 ? 14.312 -0.494 -19.962 1.00 96.94 106 THR A N 1
ATOM 833 C CA . THR A 1 106 ? 13.479 -1.065 -21.026 1.00 96.94 106 THR A CA 1
ATOM 834 C C . THR A 1 106 ? 12.701 0.030 -21.749 1.00 96.94 106 THR A C 1
ATOM 836 O O . THR A 1 106 ? 11.857 0.689 -21.145 1.00 96.94 106 THR A O 1
ATOM 839 N N . ALA A 1 107 ? 12.960 0.207 -23.049 1.00 95.12 107 ALA A N 1
ATOM 840 C CA . ALA A 1 107 ? 12.288 1.209 -23.886 1.00 95.12 107 ALA A CA 1
ATOM 841 C C . ALA A 1 107 ? 11.018 0.689 -24.588 1.00 95.12 107 ALA A C 1
ATOM 843 O O . ALA A 1 107 ? 10.097 1.456 -24.845 1.00 95.12 107 ALA A O 1
ATOM 844 N N . ASP A 1 108 ? 10.974 -0.605 -24.914 1.00 96.38 108 ASP A N 1
ATOM 845 C CA . ASP A 1 108 ? 9.852 -1.220 -25.630 1.00 96.38 108 ASP A CA 1
ATOM 846 C C . ASP A 1 108 ? 8.607 -1.320 -24.738 1.00 96.38 108 ASP A C 1
ATOM 848 O O . ASP A 1 108 ? 8.660 -1.917 -23.663 1.00 96.38 108 ASP A O 1
ATOM 852 N N . ILE A 1 109 ? 7.491 -0.740 -25.184 1.00 93.00 109 ILE A N 1
ATOM 853 C CA . ILE A 1 109 ? 6.288 -0.576 -24.357 1.00 93.00 109 ILE A CA 1
ATOM 854 C C . ILE A 1 109 ? 5.631 -1.906 -23.971 1.00 93.00 109 ILE A C 1
ATOM 856 O O . ILE A 1 109 ? 5.154 -2.041 -22.845 1.00 93.00 109 ILE A O 1
ATOM 860 N N . GLU A 1 110 ? 5.664 -2.907 -24.850 1.00 95.25 110 GLU A N 1
ATOM 861 C CA . GLU A 1 110 ? 5.092 -4.225 -24.564 1.00 95.25 110 GLU A CA 1
ATOM 862 C C . GLU A 1 110 ? 5.928 -4.943 -23.502 1.00 95.25 110 GLU A C 1
ATOM 864 O O . GLU A 1 110 ? 5.397 -5.432 -22.504 1.00 95.25 110 GLU A O 1
ATOM 869 N N . LYS A 1 111 ? 7.261 -4.917 -23.637 1.00 96.62 111 LYS A N 1
ATOM 870 C CA . LYS A 1 111 ? 8.169 -5.468 -22.619 1.00 96.62 111 LYS A CA 1
ATOM 871 C C . LYS A 1 111 ? 8.024 -4.762 -21.274 1.00 96.62 111 LYS A C 1
ATOM 873 O O . LYS A 1 111 ? 8.011 -5.433 -20.243 1.00 96.62 111 LYS A O 1
ATOM 878 N N . ARG A 1 112 ? 7.883 -3.431 -21.268 1.00 96.50 112 ARG A N 1
ATOM 879 C CA . ARG A 1 112 ? 7.594 -2.672 -20.039 1.00 96.50 112 ARG A CA 1
ATOM 880 C C . ARG A 1 112 ? 6.294 -3.148 -19.397 1.00 96.50 112 ARG A C 1
ATOM 882 O O . ARG A 1 112 ? 6.280 -3.409 -18.197 1.00 96.50 112 ARG A O 1
ATOM 889 N N . GLY A 1 113 ? 5.236 -3.309 -20.193 1.00 95.06 113 GLY A N 1
ATOM 890 C CA . GLY A 1 113 ? 3.945 -3.819 -19.737 1.00 95.06 113 GLY A CA 1
ATOM 891 C C . GLY A 1 113 ? 4.056 -5.189 -19.066 1.00 95.06 113 GLY A C 1
ATOM 892 O O . GLY A 1 113 ? 3.496 -5.393 -17.990 1.00 95.06 113 GLY A O 1
ATOM 893 N N . GLU A 1 114 ? 4.832 -6.107 -19.640 1.00 97.06 114 GLU A N 1
ATOM 894 C CA . GLU A 1 114 ? 5.066 -7.429 -19.047 1.00 97.06 114 GLU A CA 1
ATOM 895 C C . GLU A 1 114 ? 5.840 -7.363 -17.722 1.00 97.06 114 GLU A C 1
ATOM 897 O O . GLU A 1 114 ? 5.480 -8.054 -16.766 1.00 97.06 114 GLU A O 1
ATOM 902 N N . ILE A 1 115 ? 6.868 -6.513 -17.621 1.00 98.12 115 ILE A N 1
ATOM 903 C CA . ILE A 1 115 ? 7.610 -6.315 -16.365 1.00 98.12 115 ILE A CA 1
ATOM 904 C C . ILE A 1 115 ? 6.691 -5.725 -15.287 1.00 98.12 115 ILE A C 1
ATOM 906 O O . ILE A 1 115 ? 6.650 -6.229 -14.168 1.00 98.12 115 ILE A O 1
ATOM 910 N N . VAL A 1 116 ? 5.898 -4.709 -15.628 1.00 96.25 116 VAL A N 1
ATOM 911 C CA . VAL A 1 116 ? 4.941 -4.076 -14.709 1.00 96.25 116 VAL A CA 1
ATOM 912 C C . VAL A 1 116 ? 3.901 -5.070 -14.194 1.00 96.25 116 VAL A C 1
ATOM 914 O O . VAL A 1 116 ? 3.619 -5.086 -12.999 1.00 96.25 116 VAL A O 1
ATOM 917 N N . LYS A 1 117 ? 3.335 -5.925 -15.056 1.00 96.44 117 LYS A N 1
ATOM 918 C CA . LYS A 1 117 ? 2.374 -6.957 -14.622 1.00 96.44 117 LYS A CA 1
ATOM 919 C C . LYS A 1 117 ? 3.001 -7.921 -13.613 1.00 96.44 117 LYS A C 1
ATOM 921 O O . LYS A 1 117 ? 2.350 -8.287 -12.633 1.00 96.44 117 LYS A O 1
ATOM 926 N N . LYS A 1 118 ? 4.265 -8.308 -13.826 1.00 98.00 118 LYS A N 1
ATOM 927 C CA . LYS A 1 118 ? 5.017 -9.149 -12.881 1.00 98.00 118 LYS A CA 1
ATOM 928 C C . LYS A 1 118 ? 5.246 -8.433 -11.555 1.00 98.00 118 LYS A C 1
ATOM 930 O O . LYS A 1 118 ? 4.949 -9.009 -10.516 1.00 98.00 118 LYS A O 1
ATOM 935 N N . LEU A 1 119 ? 5.702 -7.179 -11.592 1.00 98.00 119 LEU A N 1
ATOM 936 C CA . LEU A 1 119 ? 5.879 -6.343 -10.400 1.00 98.00 119 LEU A CA 1
ATOM 937 C C . LEU A 1 119 ? 4.569 -6.232 -9.604 1.00 98.00 119 LEU A C 1
ATOM 939 O O . LEU A 1 119 ? 4.562 -6.481 -8.404 1.00 98.00 119 LEU A O 1
ATOM 943 N N . ASN A 1 120 ? 3.444 -5.966 -10.274 1.00 95.88 120 ASN A N 1
ATOM 944 C CA . ASN A 1 120 ? 2.130 -5.932 -9.631 1.00 95.88 120 ASN A CA 1
ATOM 945 C C . ASN A 1 120 ? 1.755 -7.279 -8.997 1.00 95.88 120 ASN A C 1
ATOM 947 O O . ASN A 1 120 ? 1.255 -7.306 -7.881 1.00 95.88 120 ASN A O 1
ATOM 951 N N . THR A 1 121 ? 1.999 -8.393 -9.693 1.00 97.56 121 THR A N 1
ATOM 952 C CA . THR A 1 121 ? 1.718 -9.740 -9.160 1.00 97.56 121 THR A CA 1
ATOM 953 C C . THR A 1 121 ? 2.512 -9.997 -7.878 1.00 97.56 121 THR A C 1
ATOM 955 O O . THR A 1 121 ? 1.940 -10.445 -6.894 1.00 97.56 121 THR A O 1
ATOM 958 N N . ILE A 1 122 ? 3.794 -9.621 -7.851 1.00 97.19 122 ILE A N 1
ATOM 959 C CA . ILE A 1 122 ? 4.653 -9.752 -6.666 1.00 97.19 122 ILE A CA 1
ATOM 960 C C . ILE A 1 122 ? 4.091 -8.959 -5.472 1.00 97.19 122 ILE A C 1
ATOM 962 O O . ILE A 1 122 ? 4.024 -9.490 -4.364 1.00 97.19 122 ILE A O 1
ATOM 966 N N . LEU A 1 123 ? 3.655 -7.710 -5.679 1.00 95.62 123 LEU A N 1
ATOM 967 C CA . LEU A 1 123 ? 3.061 -6.906 -4.599 1.00 95.62 123 LEU A CA 1
ATOM 968 C C . LEU A 1 123 ? 1.761 -7.532 -4.076 1.00 95.62 123 LEU A C 1
ATOM 970 O O . LEU A 1 123 ? 1.591 -7.690 -2.871 1.00 95.62 123 LEU A O 1
ATOM 974 N N . MET A 1 124 ? 0.880 -7.973 -4.977 1.00 95.12 124 MET A N 1
ATOM 975 C CA . MET A 1 124 ? -0.398 -8.587 -4.600 1.00 95.12 124 MET A CA 1
ATOM 976 C C . MET A 1 124 ? -0.209 -9.902 -3.833 1.00 95.12 124 MET A C 1
ATOM 978 O O . MET A 1 124 ? -0.858 -10.107 -2.810 1.00 95.12 124 MET A O 1
ATOM 982 N N . ASP A 1 125 ? 0.708 -10.764 -4.279 1.00 96.06 125 ASP A N 1
ATOM 983 C CA . ASP A 1 125 ? 0.993 -12.052 -3.630 1.00 96.06 125 ASP A CA 1
ATOM 984 C C . ASP A 1 125 ? 1.695 -11.886 -2.269 1.00 96.06 125 ASP A C 1
ATOM 986 O O . ASP A 1 125 ? 1.607 -12.766 -1.409 1.00 96.06 125 ASP A O 1
ATOM 990 N N . SER A 1 126 ? 2.384 -10.759 -2.061 1.00 94.12 126 SER A N 1
ATOM 991 C CA . SER A 1 126 ? 3.045 -10.419 -0.793 1.00 94.12 126 SER A CA 1
ATOM 992 C C . SER A 1 126 ? 2.163 -9.632 0.180 1.00 94.12 126 SER A C 1
ATOM 994 O O . SER A 1 126 ? 2.580 -9.413 1.317 1.00 94.12 126 SER A O 1
ATOM 996 N N . TYR A 1 127 ? 0.943 -9.263 -0.227 1.00 91.19 127 TYR A N 1
ATOM 997 C CA . TYR A 1 127 ? 0.022 -8.414 0.540 1.00 91.19 127 TYR A CA 1
ATOM 998 C C . TYR A 1 127 ? 0.619 -7.041 0.908 1.00 91.19 127 TYR A C 1
ATOM 1000 O O . TYR A 1 127 ? 0.307 -6.495 1.971 1.00 91.19 127 TYR A O 1
ATOM 1008 N N . ALA A 1 128 ? 1.487 -6.516 0.037 1.00 84.00 128 ALA A N 1
ATOM 1009 C CA . ALA A 1 128 ? 2.131 -5.211 0.165 1.00 84.00 128 ALA A CA 1
ATOM 1010 C C . ALA A 1 128 ? 1.286 -4.076 -0.426 1.00 84.00 128 ALA A C 1
ATOM 1012 O O . ALA A 1 128 ? 0.691 -4.255 -1.513 1.00 84.00 128 ALA A O 1
#